Protein AF-A0A534Q5F8-F1 (afdb_monomer_lite)

Secondary structure (DSSP, 8-state):
-EEE-TTGGGS-HHHHHHHHIIIIITT--SEEEEE--S-SSS-SSSS--PSPHHHHHHTTTHHHHHHHHHHHHHH-TTSEE---S--S-----

Radius of gyration: 14.17 Å; chains: 1; bounding box: 31×31×37 Å

Structure (mmCIF, N/CA/C/O backbone):
data_AF-A0A534Q5F8-F1
#
_entry.id   AF-A0A534Q5F8-F1
#
loop_
_atom_site.group_PDB
_atom_site.id
_atom_site.type_symbol
_atom_site.label_atom_id
_atom_site.label_alt_id
_atom_site.label_comp_id
_atom_site.label_asym_id
_atom_site.label_entity_id
_atom_site.label_seq_id
_atom_site.pdbx_PDB_ins_code
_atom_site.Cartn_x
_atom_site.Cartn_y
_atom_site.Cartn_z
_atom_site.occupancy
_atom_site.B_iso_or_equiv
_atom_site.auth_seq_id
_atom_site.auth_comp_id
_atom_site.auth_asym_id
_atom_site.auth_atom_id
_atom_site.pdbx_PDB_model_num
ATOM 1 N N . MET A 1 1 ? -13.008 -5.744 -3.609 1.00 93.69 1 MET A N 1
ATOM 2 C CA . MET A 1 1 ? -12.390 -4.464 -3.999 1.00 93.69 1 MET A CA 1
ATOM 3 C C . MET A 1 1 ? -11.035 -4.743 -4.623 1.00 93.69 1 MET A C 1
ATOM 5 O O . MET A 1 1 ? -10.307 -5.567 -4.079 1.00 93.69 1 MET A O 1
ATOM 9 N N . PHE A 1 2 ? -10.710 -4.084 -5.736 1.00 93.88 2 PHE A N 1
ATOM 10 C CA . PHE A 1 2 ? -9.348 -4.053 -6.273 1.00 93.88 2 PHE A CA 1
ATOM 11 C C . PHE A 1 2 ? -8.620 -2.853 -5.661 1.00 93.88 2 PHE A C 1
ATOM 13 O O . PHE A 1 2 ? -9.107 -1.733 -5.781 1.00 93.88 2 PHE A O 1
ATOM 20 N N . LEU A 1 3 ? -7.517 -3.089 -4.950 1.00 93.88 3 LEU A N 1
ATOM 21 C CA . LEU A 1 3 ? -6.773 -2.046 -4.236 1.00 93.88 3 LEU A CA 1
ATOM 22 C C . LEU A 1 3 ? -5.472 -1.752 -4.984 1.00 93.88 3 LEU A C 1
ATOM 24 O O . LEU A 1 3 ? -4.607 -2.621 -5.056 1.00 93.88 3 LEU A O 1
ATOM 28 N N . GLY A 1 4 ? -5.332 -0.554 -5.549 1.00 91.75 4 GLY A N 1
ATOM 29 C CA . GLY A 1 4 ? -4.112 -0.152 -6.253 1.00 91.75 4 GLY A CA 1
ATOM 30 C C . GLY A 1 4 ? -2.961 0.118 -5.286 1.00 91.75 4 GLY A C 1
ATOM 31 O O . GLY A 1 4 ? -3.033 1.056 -4.503 1.00 91.75 4 GLY A O 1
ATOM 32 N N . ILE A 1 5 ? -1.891 -0.673 -5.345 1.00 88.94 5 ILE A N 1
ATOM 33 C CA . ILE A 1 5 ? -0.767 -0.599 -4.390 1.00 88.94 5 ILE A CA 1
ATOM 34 C C . ILE A 1 5 ? 0.549 -0.110 -5.015 1.00 88.94 5 ILE A C 1
ATOM 36 O O . ILE A 1 5 ? 1.587 -0.110 -4.351 1.00 88.94 5 ILE A O 1
ATOM 40 N N . GLY A 1 6 ? 0.511 0.328 -6.275 1.00 85.12 6 GLY A N 1
ATOM 41 C CA . GLY A 1 6 ? 1.673 0.844 -6.997 1.00 85.12 6 GLY A CA 1
ATOM 42 C C . GLY A 1 6 ? 2.317 2.027 -6.272 1.00 85.12 6 GLY A C 1
ATOM 43 O O . GLY A 1 6 ? 1.650 3.007 -5.948 1.00 85.12 6 GLY A O 1
ATOM 44 N N . GLY A 1 7 ? 3.614 1.917 -5.973 1.00 81.69 7 GLY A N 1
ATOM 45 C CA . GLY A 1 7 ? 4.384 2.959 -5.282 1.00 81.69 7 GLY A CA 1
ATOM 46 C C . GLY A 1 7 ? 4.007 3.194 -3.812 1.00 81.69 7 GLY A C 1
ATOM 47 O O . GLY A 1 7 ? 4.594 4.067 -3.173 1.00 81.69 7 GLY A O 1
ATOM 48 N N . LEU A 1 8 ? 3.072 2.426 -3.236 1.00 87.44 8 LEU A N 1
ATOM 49 C CA . LEU A 1 8 ? 2.549 2.673 -1.887 1.00 87.44 8 LEU A CA 1
ATOM 50 C C . LEU A 1 8 ? 3.648 2.642 -0.811 1.00 87.44 8 LEU A C 1
ATOM 52 O O . LEU A 1 8 ? 3.615 3.423 0.135 1.00 87.44 8 LEU A O 1
ATOM 56 N N . GLY A 1 9 ? 4.649 1.775 -0.949 1.00 85.00 9 GLY A N 1
ATOM 57 C CA . GLY A 1 9 ? 5.737 1.661 0.025 1.00 85.00 9 GLY A CA 1
ATOM 58 C C . GLY A 1 9 ? 6.831 2.719 -0.111 1.00 85.00 9 GLY A C 1
ATOM 59 O O . GLY A 1 9 ? 7.682 2.816 0.772 1.00 85.00 9 GLY A O 1
ATOM 60 N N . SER A 1 10 ? 6.806 3.526 -1.175 1.00 84.31 10 SER A N 1
ATOM 61 C CA . SER A 1 10 ? 7.619 4.746 -1.290 1.00 84.31 10 SER A CA 1
ATOM 62 C C . SER A 1 10 ? 7.060 5.894 -0.453 1.00 84.31 10 SER A C 1
ATOM 64 O O . SER A 1 10 ? 7.755 6.881 -0.224 1.00 84.31 10 SER A O 1
ATOM 66 N N . GLN A 1 11 ? 5.804 5.784 -0.020 1.00 89.75 11 GLN A N 1
ATOM 67 C CA . GLN A 1 11 ? 5.101 6.838 0.693 1.00 89.75 11 GLN A CA 1
ATOM 68 C C . GLN A 1 11 ? 5.401 6.815 2.197 1.00 89.75 11 GLN A C 1
ATOM 70 O O . GLN A 1 11 ? 5.784 5.793 2.784 1.00 89.75 11 GLN A O 1
ATOM 75 N N . THR A 1 12 ? 5.178 7.959 2.844 1.00 93.69 12 THR A N 1
ATOM 76 C CA . THR A 1 12 ? 5.294 8.091 4.302 1.00 93.69 12 THR A CA 1
ATOM 77 C C . THR A 1 12 ? 4.314 7.159 5.022 1.00 93.69 12 THR A C 1
ATOM 79 O O . THR A 1 12 ? 3.302 6.738 4.454 1.00 93.69 12 THR A O 1
ATOM 82 N N . ASP A 1 13 ? 4.592 6.827 6.285 1.00 94.44 13 ASP A N 1
ATOM 83 C CA . ASP A 1 13 ? 3.661 6.030 7.101 1.00 94.44 13 ASP A CA 1
ATOM 84 C C . ASP A 1 13 ? 2.295 6.723 7.213 1.00 94.44 13 ASP A C 1
ATOM 86 O O . ASP A 1 13 ? 1.258 6.094 7.017 1.00 94.44 13 ASP A O 1
ATOM 90 N N . ALA A 1 14 ? 2.295 8.046 7.417 1.00 97.50 14 ALA A N 1
ATOM 91 C CA . ALA A 1 14 ? 1.077 8.849 7.489 1.00 97.50 14 ALA A CA 1
ATOM 92 C C . ALA A 1 14 ? 0.232 8.754 6.208 1.00 97.50 14 ALA A C 1
ATOM 94 O O . ALA A 1 14 ? -0.990 8.629 6.287 1.00 97.50 14 ALA A O 1
ATOM 95 N N . TYR A 1 15 ? 0.872 8.768 5.033 1.00 96.69 15 TYR A N 1
ATOM 96 C CA . TYR A 1 15 ? 0.168 8.588 3.766 1.00 96.69 15 TYR A CA 1
ATOM 97 C C . TYR A 1 15 ? -0.441 7.188 3.660 1.00 96.69 15 TYR A C 1
ATOM 99 O O . TYR A 1 15 ? -1.607 7.058 3.302 1.00 96.69 15 TYR A O 1
ATOM 107 N N . ARG A 1 16 ? 0.319 6.135 3.991 1.00 96.06 16 ARG A N 1
ATOM 108 C CA . ARG A 1 16 ? -0.166 4.744 3.925 1.00 96.06 16 ARG A CA 1
ATOM 109 C C . ARG A 1 16 ? -1.370 4.514 4.839 1.00 96.06 16 ARG A C 1
ATOM 111 O O . ARG A 1 16 ? -2.351 3.900 4.421 1.00 96.06 16 ARG A O 1
ATOM 118 N N . GLU A 1 17 ? -1.325 5.056 6.049 1.00 98.00 17 GLU A N 1
ATOM 119 C CA . GLU A 1 17 ? -2.438 5.007 6.999 1.00 98.00 17 GLU A CA 1
ATOM 120 C C . GLU A 1 17 ? -3.664 5.785 6.506 1.00 98.00 17 GLU A C 1
ATOM 122 O O . GLU A 1 17 ? -4.786 5.279 6.566 1.00 98.00 17 GLU A O 1
ATOM 127 N N . ALA A 1 18 ? -3.467 6.992 5.965 1.00 98.50 18 ALA A N 1
ATOM 128 C CA . ALA A 1 18 ? -4.553 7.772 5.377 1.00 98.50 18 ALA A CA 1
ATOM 129 C C . ALA A 1 18 ? -5.193 7.058 4.181 1.00 98.50 18 ALA A C 1
ATOM 131 O O . ALA A 1 18 ? -6.416 6.932 4.125 1.00 98.50 18 ALA A O 1
ATOM 132 N N . TYR A 1 19 ? -4.364 6.517 3.289 1.00 97.69 19 TYR A N 1
ATOM 133 C CA . TYR A 1 19 ? -4.792 5.726 2.144 1.00 97.69 19 TYR A CA 1
ATOM 134 C C . TYR A 1 19 ? -5.652 4.535 2.577 1.00 97.69 19 TYR A C 1
ATOM 136 O O . TYR A 1 19 ? -6.748 4.347 2.052 1.00 97.69 19 TYR A O 1
ATOM 144 N N . TRP A 1 20 ? -5.206 3.757 3.569 1.00 97.56 20 TRP A N 1
ATOM 145 C CA . TRP A 1 20 ? -5.985 2.635 4.102 1.00 97.56 20 TRP A CA 1
ATOM 146 C C . TRP A 1 20 ? -7.322 3.086 4.689 1.00 97.56 20 TRP A C 1
ATOM 148 O O . TRP A 1 20 ? -8.364 2.531 4.339 1.00 97.56 20 TRP A O 1
ATOM 158 N N . ARG A 1 21 ? -7.309 4.125 5.530 1.00 98.06 21 ARG A N 1
ATOM 159 C CA . ARG A 1 21 ? -8.525 4.664 6.147 1.00 98.06 21 ARG A CA 1
ATOM 160 C C . ARG A 1 21 ? -9.544 5.088 5.093 1.00 98.06 21 ARG A C 1
ATOM 162 O O . ARG A 1 21 ? -10.729 4.795 5.212 1.00 98.06 21 ARG A O 1
ATOM 169 N N . GLU A 1 22 ? -9.095 5.789 4.061 1.00 98.00 22 GLU A N 1
ATOM 170 C CA . GLU A 1 22 ? -9.974 6.382 3.050 1.00 98.00 22 GLU A CA 1
ATOM 171 C C . GLU A 1 22 ? -10.446 5.382 1.993 1.00 98.00 22 GLU A C 1
ATOM 173 O O . GLU A 1 22 ? -11.515 5.573 1.418 1.00 98.00 22 GLU A O 1
ATOM 178 N N . THR A 1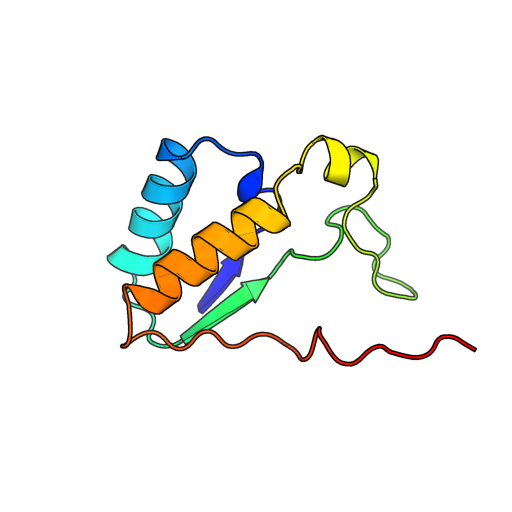 23 ? -9.708 4.291 1.777 1.00 96.94 23 THR A N 1
ATOM 179 C CA . THR A 1 23 ? -10.065 3.271 0.780 1.00 96.94 23 THR A CA 1
ATOM 180 C C . THR A 1 23 ? -10.710 2.035 1.388 1.00 96.94 23 THR A C 1
ATOM 182 O O . THR A 1 23 ? -11.733 1.582 0.886 1.00 96.94 23 THR A O 1
ATOM 185 N N . VAL A 1 24 ? -10.153 1.484 2.465 1.00 96.94 24 VAL A N 1
ATOM 186 C CA . VAL A 1 24 ? -10.609 0.229 3.071 1.00 96.94 24 VAL A CA 1
ATOM 187 C C . VAL A 1 24 ? -11.572 0.503 4.214 1.00 96.94 24 VAL A C 1
ATOM 189 O O . VAL A 1 24 ? -12.710 0.042 4.150 1.00 96.94 24 VAL A O 1
ATOM 192 N N . ASP A 1 25 ? -11.173 1.289 5.217 1.00 96.81 25 ASP A N 1
ATOM 193 C CA . ASP A 1 25 ? -12.017 1.471 6.408 1.00 96.81 25 ASP A CA 1
ATOM 194 C C . ASP A 1 25 ? -13.331 2.175 6.056 1.00 96.81 25 ASP A C 1
ATOM 196 O O . ASP A 1 25 ? -14.385 1.820 6.568 1.00 96.81 25 ASP A O 1
ATOM 200 N N . ARG A 1 26 ? -13.314 3.140 5.128 1.00 97.12 26 ARG A N 1
ATOM 201 C CA . ARG A 1 26 ? -14.538 3.831 4.687 1.00 97.12 26 ARG A CA 1
ATOM 202 C C . ARG A 1 26 ? -15.473 2.958 3.852 1.00 97.12 26 ARG A C 1
ATOM 204 O O . ARG A 1 26 ? -16.686 3.153 3.921 1.00 97.12 26 ARG A O 1
ATOM 211 N N . THR A 1 27 ? -14.948 2.017 3.067 1.00 96.75 27 THR A N 1
ATOM 212 C CA . THR A 1 27 ? -15.761 1.217 2.129 1.00 96.75 27 THR A CA 1
ATOM 213 C C . THR A 1 27 ? -16.102 -0.178 2.648 1.00 96.75 27 THR A C 1
ATOM 215 O O . THR A 1 27 ? -16.951 -0.851 2.066 1.00 96.75 27 THR A O 1
ATOM 218 N N . HIS A 1 28 ? -15.493 -0.597 3.761 1.00 96.19 28 HIS A N 1
ATOM 219 C CA . HIS A 1 28 ? -15.738 -1.866 4.449 1.00 96.19 28 HIS A CA 1
ATOM 220 C C . HIS A 1 28 ? -15.737 -3.097 3.513 1.00 96.19 28 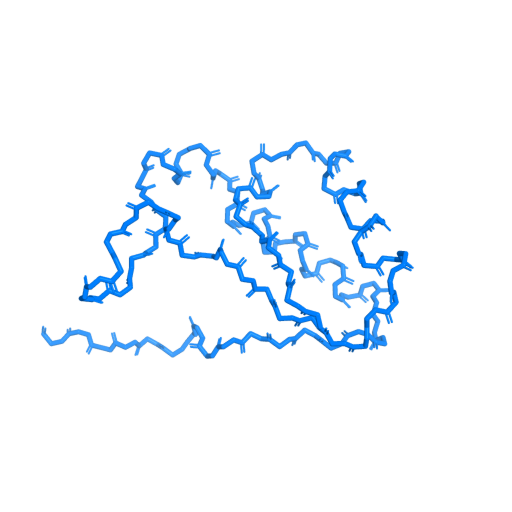HIS A C 1
ATOM 222 O O . HIS A 1 28 ? -16.679 -3.903 3.523 1.00 96.19 28 HIS A O 1
ATOM 228 N N . PRO A 1 29 ? -14.707 -3.283 2.665 1.00 96.75 29 PRO A N 1
ATOM 229 C CA . PRO A 1 29 ? -14.676 -4.401 1.742 1.00 96.75 29 PRO A CA 1
ATOM 230 C C . PRO A 1 29 ? -14.434 -5.707 2.506 1.00 96.75 29 PRO A C 1
ATOM 232 O O . PRO A 1 29 ? -13.496 -5.825 3.284 1.00 96.75 29 PRO A O 1
ATOM 235 N N . ARG A 1 30 ? -15.215 -6.750 2.210 1.00 95.56 30 ARG A N 1
ATOM 236 C CA . ARG A 1 30 ? -14.971 -8.101 2.764 1.00 95.56 30 ARG A CA 1
ATOM 237 C C . ARG A 1 30 ? -13.817 -8.835 2.073 1.00 95.56 30 ARG A C 1
ATOM 239 O O . ARG A 1 30 ? -13.293 -9.814 2.593 1.00 95.56 30 ARG A O 1
ATOM 246 N N . ARG A 1 31 ? -13.448 -8.389 0.867 1.00 95.56 31 ARG A N 1
ATOM 247 C CA . ARG A 1 31 ? -12.385 -8.976 0.041 1.00 95.56 31 ARG A CA 1
ATOM 248 C C . ARG A 1 31 ? -11.560 -7.889 -0.633 1.00 95.56 31 ARG A C 1
ATOM 250 O O . ARG A 1 31 ? -12.127 -7.012 -1.297 1.00 95.56 31 ARG A O 1
ATOM 257 N N . ILE A 1 32 ? -10.241 -8.010 -0.535 1.00 95.25 32 ILE A N 1
ATOM 258 C CA . ILE A 1 32 ? -9.259 -7.137 -1.178 1.00 95.25 32 ILE A CA 1
ATOM 259 C C . ILE A 1 32 ? -8.407 -7.960 -2.144 1.00 95.25 32 ILE A C 1
ATOM 261 O O . ILE A 1 32 ? -7.869 -9.000 -1.773 1.00 95.25 32 ILE A O 1
ATOM 265 N N . ILE A 1 33 ? -8.282 -7.472 -3.377 1.00 92.88 33 ILE A N 1
ATOM 266 C CA . ILE A 1 33 ? -7.359 -7.981 -4.393 1.00 92.88 33 ILE A CA 1
ATOM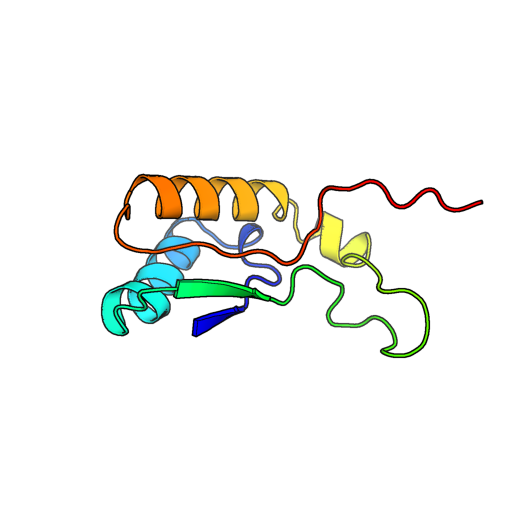 267 C C . ILE A 1 33 ? -6.367 -6.855 -4.704 1.00 92.88 33 ILE A C 1
ATOM 269 O O . ILE A 1 33 ? -6.757 -5.888 -5.363 1.00 92.88 33 ILE A O 1
ATOM 273 N N . PRO A 1 34 ? -5.121 -6.910 -4.203 1.00 90.06 34 PRO A N 1
ATOM 274 C CA . PRO A 1 34 ? -4.120 -5.894 -4.514 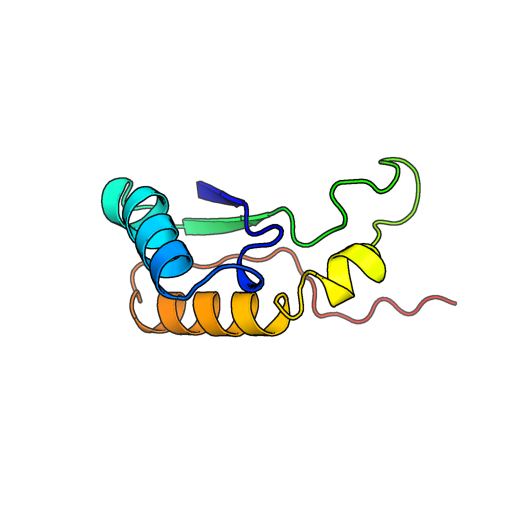1.00 90.06 34 PRO A CA 1
ATOM 275 C C . PRO A 1 34 ? -3.725 -5.933 -6.000 1.00 90.06 34 PRO A C 1
ATOM 277 O O . PRO A 1 34 ? -3.449 -7.006 -6.538 1.00 90.06 34 PRO A O 1
ATOM 280 N N . VAL A 1 35 ? -3.676 -4.771 -6.654 1.00 84.88 35 VAL A N 1
ATOM 281 C CA . VAL A 1 35 ? -3.324 -4.592 -8.079 1.00 84.88 35 VAL A CA 1
ATOM 282 C C . VAL A 1 35 ? -2.251 -3.511 -8.246 1.00 84.88 35 VAL A C 1
ATOM 284 O O . VAL A 1 35 ? -1.989 -2.763 -7.306 1.00 84.88 35 VAL A O 1
ATOM 287 N N . HIS A 1 36 ? -1.631 -3.415 -9.426 1.00 83.56 36 HIS A N 1
ATOM 288 C CA . HIS A 1 36 ? -0.481 -2.532 -9.697 1.00 83.56 36 HIS A CA 1
ATOM 289 C C . HIS A 1 36 ? 0.746 -2.866 -8.860 1.00 83.56 36 HIS A C 1
ATOM 291 O O . HIS A 1 36 ? 1.386 -2.020 -8.239 1.00 83.56 36 HIS A O 1
ATOM 297 N N . TRP A 1 37 ? 1.041 -4.154 -8.822 1.00 74.00 37 TRP A N 1
ATOM 298 C CA . TRP A 1 37 ? 2.248 -4.691 -8.212 1.00 74.00 37 TRP A CA 1
ATOM 299 C C . TRP A 1 37 ? 3.332 -5.015 -9.253 1.00 74.00 37 TRP A C 1
ATOM 301 O O . TRP A 1 37 ? 4.453 -5.403 -8.903 1.00 74.00 37 TRP A O 1
ATOM 311 N N . ASP A 1 38 ? 2.929 -4.924 -10.514 1.00 72.94 38 ASP A N 1
ATOM 312 C CA . ASP A 1 38 ? 3.626 -4.958 -11.792 1.00 72.94 38 ASP A CA 1
ATOM 313 C C . ASP A 1 38 ? 4.083 -3.546 -12.211 1.00 72.94 38 ASP A C 1
ATOM 315 O O . ASP A 1 38 ? 3.826 -2.559 -11.516 1.00 72.94 38 ASP A O 1
ATOM 319 N N . SER A 1 39 ? 4.812 -3.445 -13.324 1.00 73.94 39 SER A N 1
ATOM 320 C CA . SER A 1 39 ? 5.199 -2.146 -13.878 1.00 73.94 39 SER A CA 1
ATOM 321 C C . SER A 1 39 ? 4.003 -1.432 -14.501 1.00 73.94 39 SER A C 1
ATOM 323 O O . SER A 1 39 ? 3.339 -1.963 -15.384 1.00 73.94 39 SER A O 1
ATOM 325 N N . LEU A 1 40 ? 3.804 -0.179 -14.095 1.00 74.69 40 LEU A N 1
ATOM 326 C CA . LEU A 1 40 ? 2.780 0.715 -14.644 1.00 74.69 40 LEU A CA 1
ATOM 327 C C . LEU A 1 40 ? 3.134 1.267 -16.033 1.00 74.69 40 LEU A C 1
ATOM 329 O O . LEU A 1 40 ? 2.281 1.850 -16.695 1.00 74.69 40 LEU A O 1
ATOM 333 N N . THR A 1 41 ? 4.396 1.141 -16.442 1.00 76.56 41 THR A N 1
ATOM 334 C CA . THR A 1 41 ? 4.954 1.793 -17.636 1.00 76.56 41 THR A CA 1
ATOM 335 C C . THR A 1 41 ? 5.516 0.802 -18.652 1.00 76.56 41 THR A C 1
ATOM 337 O O . THR A 1 41 ? 5.875 1.192 -19.764 1.00 76.56 41 THR A O 1
ATOM 340 N N . ALA A 1 42 ? 5.597 -0.483 -18.298 1.00 77.12 42 ALA A N 1
ATOM 341 C CA . ALA A 1 42 ? 6.002 -1.521 -19.230 1.00 77.12 42 ALA A CA 1
ATOM 342 C C . ALA A 1 42 ? 4.937 -1.735 -20.324 1.00 77.12 42 ALA A C 1
ATOM 344 O O . ALA A 1 42 ? 3.747 -1.531 -20.078 1.00 77.12 42 ALA A O 1
ATOM 345 N N . PRO A 1 43 ? 5.346 -2.186 -21.525 1.00 80.94 43 PRO A N 1
ATOM 346 C CA . PRO A 1 43 ? 4.408 -2.586 -22.566 1.00 80.94 43 PRO A CA 1
ATOM 347 C C . PRO A 1 43 ? 3.407 -3.631 -22.064 1.00 80.94 43 PRO A C 1
ATOM 349 O O . PRO A 1 43 ? 3.765 -4.530 -21.303 1.00 80.94 43 PRO A O 1
ATOM 352 N N . THR A 1 44 ? 2.166 -3.538 -22.541 1.00 77.00 44 THR A N 1
ATOM 353 C CA . THR A 1 44 ? 1.098 -4.506 -22.239 1.00 77.00 44 THR A CA 1
ATOM 354 C C . THR A 1 44 ? 1.207 -5.795 -23.057 1.00 77.00 44 THR A C 1
ATOM 356 O O . THR A 1 44 ? 0.479 -6.749 -22.802 1.00 77.00 44 THR A O 1
ATOM 359 N N . GLU A 1 45 ? 2.095 -5.822 -24.050 1.00 84.31 45 GLU A N 1
ATOM 360 C CA . GLU A 1 45 ? 2.367 -6.974 -24.907 1.00 84.31 45 GLU A CA 1
ATOM 361 C C . GLU A 1 45 ? 3.621 -7.724 -24.431 1.00 84.31 45 GLU A C 1
ATOM 363 O O . GLU A 1 45 ? 4.656 -7.120 -24.137 1.00 84.31 45 GLU A O 1
ATOM 368 N N . GLY A 1 46 ? 3.541 -9.058 -24.399 1.00 75.44 46 GLY A N 1
ATOM 369 C CA . GLY A 1 46 ? 4.634 -9.930 -23.964 1.00 75.44 46 GLY A CA 1
ATOM 370 C C . GLY A 1 46 ? 4.610 -10.254 -22.462 1.00 75.44 46 GLY A C 1
ATOM 371 O O . GLY A 1 46 ? 3.574 -10.121 -21.810 1.00 75.44 46 GLY A O 1
ATOM 372 N N . PRO A 1 47 ? 5.726 -10.749 -21.894 1.00 78.00 47 PRO A N 1
ATOM 373 C CA . PRO A 1 47 ? 5.779 -11.144 -20.489 1.00 78.00 47 PRO A CA 1
ATOM 374 C C . PRO A 1 47 ? 5.538 -9.964 -19.544 1.00 78.00 47 PRO A C 1
ATOM 376 O O . PRO A 1 47 ? 6.160 -8.909 -19.698 1.00 78.00 47 PRO A O 1
ATOM 379 N N . PHE A 1 48 ? 4.710 -10.171 -18.515 1.00 69.06 48 PHE A N 1
ATOM 380 C CA . PHE A 1 48 ? 4.524 -9.186 -17.451 1.00 69.06 48 PHE A CA 1
ATOM 381 C C . PHE A 1 48 ? 5.855 -8.856 -16.782 1.00 69.06 48 PHE A C 1
ATOM 383 O O . PHE A 1 48 ? 6.609 -9.741 -16.367 1.00 69.06 48 PHE A O 1
ATOM 390 N N . ARG A 1 49 ? 6.131 -7.560 -16.648 1.00 70.38 49 ARG A N 1
ATOM 391 C CA . ARG A 1 49 ? 7.337 -7.063 -15.992 1.00 70.38 49 ARG A CA 1
ATOM 392 C C . ARG A 1 49 ? 6.988 -6.547 -14.606 1.00 70.38 49 ARG A C 1
ATOM 394 O O . ARG A 1 49 ? 5.986 -5.862 -14.416 1.00 70.38 49 ARG A O 1
ATOM 401 N N . GLY A 1 50 ? 7.841 -6.861 -13.634 1.00 66.88 50 GLY A N 1
ATOM 402 C CA . GLY A 1 50 ? 7.839 -6.136 -12.366 1.00 66.88 50 GLY A CA 1
ATOM 403 C C . GLY A 1 50 ? 8.201 -4.660 -12.583 1.00 66.88 50 GLY A C 1
ATOM 404 O O . GLY A 1 50 ? 8.724 -4.326 -13.651 1.00 66.88 50 GLY A O 1
ATOM 405 N N . PRO A 1 51 ? 7.944 -3.787 -11.594 1.00 65.06 51 PRO A N 1
ATOM 406 C CA . PRO A 1 51 ? 8.295 -2.368 -11.676 1.00 65.06 51 PRO A CA 1
ATOM 407 C C . PRO A 1 51 ? 9.753 -2.178 -12.119 1.00 65.06 51 PRO A C 1
ATOM 409 O O . PRO A 1 51 ? 10.643 -2.927 -11.697 1.00 65.06 51 PRO A O 1
ATOM 412 N N . LEU A 1 52 ? 9.997 -1.208 -13.008 1.00 60.94 52 LEU A N 1
ATOM 413 C CA . LEU A 1 52 ? 11.330 -0.945 -13.573 1.00 60.94 52 LEU A CA 1
ATOM 414 C C . LEU A 1 52 ? 12.345 -0.718 -12.448 1.00 60.94 52 LEU A C 1
ATOM 416 O O . LEU A 1 52 ? 11.996 -0.142 -11.436 1.00 60.94 52 LEU A O 1
ATOM 420 N N . ARG A 1 53 ? 13.630 -1.071 -12.599 1.00 51.75 53 ARG A N 1
ATOM 421 C CA . ARG A 1 53 ? 14.634 -0.859 -11.525 1.00 51.75 53 ARG A CA 1
ATOM 422 C C . ARG A 1 53 ? 14.723 0.593 -11.026 1.00 51.75 53 ARG A C 1
ATOM 424 O O . ARG A 1 53 ? 14.977 0.789 -9.847 1.00 51.75 53 ARG A O 1
ATOM 431 N N . ALA A 1 54 ? 14.477 1.595 -11.873 1.00 52.12 54 ALA A N 1
ATOM 432 C CA . ALA A 1 54 ? 14.373 2.995 -11.444 1.00 52.12 54 ALA A CA 1
ATOM 433 C C . ALA A 1 54 ? 13.103 3.257 -10.605 1.00 52.12 54 ALA A C 1
ATOM 435 O O . ALA A 1 54 ? 13.177 3.928 -9.578 1.00 52.12 54 ALA A O 1
ATOM 436 N N . GLU A 1 55 ? 11.972 2.646 -10.973 1.00 51.62 55 GLU A N 1
ATOM 437 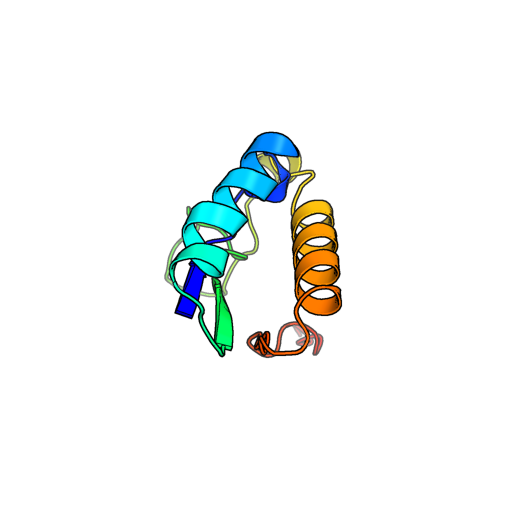C CA . GLU A 1 55 ? 10.751 2.596 -10.155 1.00 51.62 55 GLU A CA 1
ATOM 438 C C . GLU A 1 55 ? 10.977 1.786 -8.871 1.00 51.62 55 GLU A C 1
ATOM 440 O O . GLU A 1 55 ? 10.460 2.173 -7.841 1.00 51.62 55 GLU A O 1
ATOM 445 N N . GLY A 1 56 ? 11.812 0.741 -8.904 1.00 50.06 56 GLY A N 1
ATOM 446 C CA . GLY A 1 56 ? 12.240 -0.124 -7.801 1.00 50.06 56 GLY A CA 1
ATOM 447 C C . GLY A 1 56 ? 13.170 0.557 -6.795 1.00 50.06 56 GLY A C 1
ATOM 448 O O . GLY A 1 56 ? 13.077 0.313 -5.596 1.00 50.06 56 GLY A O 1
ATOM 449 N N . ILE A 1 57 ? 14.046 1.447 -7.268 1.00 45.03 57 ILE A N 1
ATOM 450 C CA . ILE A 1 57 ? 14.898 2.302 -6.428 1.00 45.03 57 ILE A CA 1
ATOM 451 C C . ILE A 1 57 ? 14.058 3.421 -5.797 1.00 45.03 57 ILE A C 1
ATOM 453 O O . ILE A 1 57 ? 14.228 3.712 -4.612 1.00 45.03 57 ILE A O 1
ATOM 457 N N . LEU A 1 58 ? 13.105 3.994 -6.542 1.00 47.88 58 LEU A N 1
ATOM 458 C CA . LEU A 1 58 ? 12.071 4.873 -5.981 1.00 47.88 58 LEU A CA 1
ATOM 459 C C . LEU A 1 58 ? 11.119 4.099 -5.047 1.00 47.88 58 LEU A C 1
ATOM 461 O O . LEU A 1 58 ? 10.628 4.657 -4.068 1.00 47.88 58 LEU A O 1
ATOM 465 N N . SER A 1 59 ? 10.912 2.802 -5.291 1.00 45.97 59 SER A N 1
ATOM 466 C CA . SER A 1 59 ? 10.078 1.870 -4.530 1.00 45.97 59 SER A CA 1
ATOM 467 C C . SER A 1 59 ? 10.887 0.909 -3.673 1.00 45.97 59 SER A C 1
ATOM 469 O O . SER A 1 59 ? 10.654 -0.299 -3.719 1.00 45.97 59 SER A O 1
ATOM 471 N N . ARG A 1 60 ? 11.760 1.435 -2.800 1.00 49.84 60 ARG A N 1
ATOM 472 C CA . ARG A 1 60 ? 12.257 0.766 -1.568 1.00 49.84 60 ARG A CA 1
ATOM 473 C C . ARG A 1 60 ? 11.107 0.298 -0.643 1.00 49.84 60 ARG A C 1
ATOM 475 O O . ARG A 1 60 ? 11.043 0.620 0.537 1.00 49.84 60 ARG A O 1
ATOM 482 N N . GLY A 1 61 ? 10.132 -0.386 -1.201 1.00 55.03 61 GLY A N 1
ATOM 483 C CA . GLY A 1 61 ? 8.730 -0.033 -1.094 1.00 55.03 61 GLY A CA 1
ATOM 484 C C . GLY A 1 61 ? 7.854 -1.213 -1.470 1.00 55.03 61 GLY A C 1
ATOM 485 O O . GLY A 1 61 ? 6.829 -1.378 -0.843 1.00 55.03 61 GLY A O 1
ATOM 486 N N . SER A 1 62 ? 8.275 -2.116 -2.358 1.00 62.12 62 SER A N 1
ATOM 487 C CA . SER A 1 62 ? 7.568 -3.397 -2.524 1.00 62.12 62 SER A CA 1
ATOM 488 C C . SER A 1 62 ? 7.568 -4.209 -1.221 1.00 62.12 62 SER A C 1
ATOM 490 O O . SER A 1 62 ? 6.515 -4.690 -0.807 1.00 62.12 62 SER A O 1
ATOM 492 N N . ASP A 1 63 ? 8.706 -4.262 -0.519 1.00 73.88 63 ASP A N 1
ATOM 493 C CA . ASP A 1 63 ? 8.817 -4.928 0.787 1.00 73.88 63 ASP A CA 1
ATOM 494 C C . ASP A 1 63 ? 8.003 -4.191 1.855 1.00 73.88 63 ASP A C 1
ATOM 496 O O . ASP A 1 63 ? 7.203 -4.805 2.552 1.00 73.88 63 ASP A O 1
ATOM 500 N N . ARG A 1 64 ? 8.094 -2.855 1.909 1.00 82.44 64 ARG A N 1
ATOM 501 C CA . ARG A 1 64 ? 7.302 -2.039 2.848 1.00 82.44 64 ARG A CA 1
ATOM 502 C C . ARG A 1 64 ? 5.805 -2.070 2.557 1.00 82.44 64 ARG A C 1
ATOM 504 O O . ARG A 1 64 ? 5.001 -1.973 3.477 1.00 82.44 64 ARG A O 1
ATOM 511 N N . THR A 1 65 ? 5.412 -2.182 1.291 1.00 86.00 65 THR A N 1
ATOM 512 C CA . THR A 1 65 ? 4.025 -2.395 0.876 1.00 86.00 65 THR A CA 1
ATOM 513 C C . THR A 1 65 ? 3.572 -3.757 1.357 1.00 86.00 65 THR A C 1
ATOM 515 O O . THR A 1 65 ? 2.513 -3.844 1.963 1.00 86.00 65 THR A O 1
ATOM 518 N N . LEU A 1 66 ? 4.363 -4.810 1.149 1.00 85.25 66 LEU A N 1
ATOM 519 C CA . LEU A 1 66 ? 4.017 -6.143 1.626 1.00 85.25 66 LEU A CA 1
ATOM 520 C C . LEU A 1 66 ? 3.908 -6.189 3.157 1.00 85.25 66 LEU A C 1
ATOM 522 O O . LEU A 1 66 ? 2.927 -6.720 3.670 1.00 85.25 66 LEU A O 1
ATOM 526 N N . GLU A 1 67 ? 4.865 -5.610 3.880 1.00 90.25 67 GLU A N 1
ATOM 527 C CA . GLU A 1 67 ? 4.843 -5.489 5.344 1.00 90.25 67 GLU A CA 1
ATOM 528 C C . GLU A 1 67 ? 3.604 -4.734 5.828 1.00 90.25 67 GLU A C 1
ATOM 530 O O . GLU A 1 67 ? 2.888 -5.216 6.707 1.00 90.25 67 GLU A O 1
ATOM 535 N N . PHE A 1 68 ? 3.306 -3.589 5.210 1.00 92.88 68 PHE A N 1
ATOM 536 C CA . PHE A 1 68 ? 2.118 -2.800 5.514 1.00 92.88 68 PHE A CA 1
ATOM 537 C C . PHE A 1 68 ? 0.825 -3.582 5.252 1.00 92.88 68 PHE A C 1
ATOM 539 O O . PHE A 1 68 ? -0.057 -3.634 6.101 1.00 92.88 68 PHE A O 1
ATOM 546 N N . LEU A 1 69 ? 0.697 -4.242 4.100 1.00 91.94 69 LEU A N 1
ATOM 547 C CA . LEU A 1 69 ? -0.505 -5.016 3.781 1.00 91.94 69 LEU A CA 1
ATOM 548 C C . LEU A 1 69 ? -0.655 -6.233 4.700 1.00 91.94 69 LEU A C 1
ATOM 550 O O . LEU A 1 69 ? -1.772 -6.545 5.104 1.00 91.94 69 LEU A O 1
ATOM 554 N N . ARG A 1 70 ? 0.449 -6.887 5.084 1.00 91.75 70 ARG A N 1
ATOM 555 C CA . ARG A 1 70 ? 0.437 -7.982 6.067 1.00 91.75 70 ARG A CA 1
ATOM 556 C C . ARG A 1 70 ? -0.003 -7.500 7.444 1.00 91.75 70 ARG A C 1
ATOM 558 O O . ARG A 1 70 ? -0.823 -8.171 8.068 1.00 91.75 70 ARG A O 1
ATOM 565 N N . SER A 1 71 ? 0.489 -6.348 7.907 1.00 95.19 71 SER A N 1
ATOM 566 C CA . SER A 1 71 ? 0.061 -5.789 9.195 1.00 95.19 71 SER A CA 1
ATOM 567 C C . SER A 1 71 ? -1.427 -5.432 9.174 1.00 95.19 71 SER A C 1
ATOM 569 O O . SER A 1 71 ? -2.156 -5.770 10.108 1.00 95.19 71 SER A O 1
ATOM 571 N N . LYS A 1 72 ? -1.915 -4.854 8.070 1.00 96.12 72 LYS A N 1
ATOM 572 C CA . LYS A 1 72 ? -3.339 -4.559 7.883 1.00 96.12 72 LYS A CA 1
ATOM 573 C C . LYS A 1 72 ? -4.201 -5.812 7.808 1.00 96.12 72 LYS A C 1
ATOM 575 O O . LYS A 1 72 ? -5.247 -5.845 8.446 1.00 96.12 72 LYS A O 1
ATOM 580 N N . GLN A 1 73 ? -3.768 -6.848 7.097 1.00 94.00 73 GLN A N 1
ATOM 581 C CA . GLN A 1 73 ? -4.476 -8.126 7.055 1.00 94.00 73 GLN A CA 1
ATOM 582 C C . GLN A 1 73 ? -4.561 -8.766 8.449 1.00 94.00 73 GLN A C 1
ATOM 584 O O . GLN A 1 73 ? -5.635 -9.206 8.850 1.00 94.00 73 GLN A O 1
ATOM 589 N N . ALA A 1 74 ? -3.462 -8.772 9.210 1.00 94.44 74 ALA A N 1
ATOM 590 C CA . ALA A 1 74 ? -3.437 -9.315 10.568 1.00 94.44 74 ALA A CA 1
ATOM 591 C C . ALA A 1 74 ? -4.366 -8.547 11.527 1.00 94.44 74 ALA A C 1
ATOM 593 O O . ALA A 1 74 ? -5.039 -9.158 12.353 1.00 94.44 74 ALA A O 1
ATOM 594 N N . ALA A 1 75 ? -4.439 -7.220 11.391 1.00 96.12 75 ALA A N 1
ATOM 595 C CA . ALA A 1 75 ? -5.315 -6.373 12.200 1.00 96.12 75 ALA A CA 1
ATOM 596 C C . ALA A 1 75 ? -6.804 -6.453 11.801 1.00 96.12 75 ALA A C 1
ATOM 598 O O . ALA A 1 75 ? -7.660 -6.015 12.566 1.00 96.12 75 ALA A O 1
ATOM 599 N N . ASN A 1 76 ? -7.127 -7.000 10.623 1.00 95.06 76 ASN A N 1
ATOM 600 C CA . ASN A 1 76 ? -8.481 -7.014 10.066 1.00 95.06 76 ASN A CA 1
ATOM 601 C C . ASN A 1 76 ? -8.905 -8.437 9.656 1.00 95.06 76 ASN A C 1
ATOM 603 O O . ASN A 1 76 ? -9.051 -8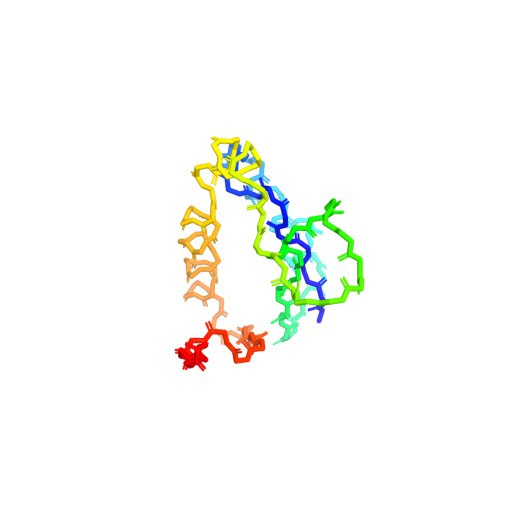.715 8.463 1.00 95.06 76 ASN A O 1
ATOM 607 N N . PRO A 1 77 ? -9.166 -9.347 10.616 1.00 90.25 77 PRO A N 1
ATOM 608 C CA . PRO A 1 77 ? -9.469 -10.753 10.324 1.00 90.25 77 PRO A CA 1
ATOM 609 C C . PRO A 1 77 ? -10.758 -10.958 9.507 1.00 90.25 77 PRO A C 1
ATOM 611 O O . PRO A 1 77 ? -10.932 -12.000 8.882 1.00 90.25 77 PRO A O 1
ATOM 614 N N . GLY A 1 78 ? -11.659 -9.968 9.478 1.00 91.94 78 GLY A N 1
ATOM 615 C CA . GLY A 1 78 ? -12.874 -9.987 8.654 1.00 91.94 78 GLY A CA 1
ATOM 616 C C . GLY A 1 78 ? -12.652 -9.658 7.171 1.00 91.94 78 GLY A C 1
ATOM 617 O O . GLY A 1 78 ? -13.595 -9.752 6.384 1.00 91.94 78 GLY A O 1
ATOM 618 N N . VAL A 1 79 ? -11.435 -9.264 6.780 1.00 94.00 79 VAL A N 1
ATOM 619 C CA . VAL A 1 79 ? -11.091 -8.884 5.407 1.00 94.00 79 VAL A CA 1
ATOM 620 C C . VAL A 1 79 ? -10.197 -9.947 4.783 1.00 94.00 79 VAL A C 1
ATOM 622 O O . VAL A 1 79 ? -9.065 -10.173 5.205 1.00 94.00 79 VAL A O 1
ATOM 625 N N . VAL A 1 80 ? -10.684 -10.579 3.718 1.00 94.31 80 VAL A N 1
ATOM 626 C CA . VAL A 1 80 ? -9.917 -11.595 2.992 1.00 94.31 80 VAL A CA 1
ATOM 627 C C . VAL A 1 80 ? -9.028 -10.930 1.948 1.00 94.31 80 VAL A C 1
ATOM 629 O O . VAL A 1 80 ? -9.522 -10.322 0.995 1.00 94.31 80 VAL A O 1
ATOM 632 N N . PHE A 1 81 ? -7.716 -11.089 2.096 1.00 91.81 81 PHE A N 1
ATOM 633 C CA . PHE A 1 81 ? -6.750 -10.736 1.062 1.00 91.81 81 PHE A CA 1
ATOM 634 C C . PHE A 1 81 ? -6.600 -11.903 0.097 1.00 91.81 81 PHE A C 1
ATOM 636 O O . PHE A 1 81 ? -6.237 -13.010 0.490 1.00 91.81 81 PHE A O 1
ATOM 643 N N . GLN A 1 82 ? -6.881 -11.644 -1.172 1.00 88.75 82 GLN A N 1
ATOM 644 C CA . GLN A 1 82 ? -6.710 -12.608 -2.242 1.00 88.75 82 GLN A CA 1
ATOM 645 C C . GLN A 1 82 ? -5.722 -12.037 -3.248 1.00 88.75 82 GLN A C 1
ATOM 647 O O . GLN A 1 82 ? -5.990 -11.038 -3.912 1.00 88.75 82 GLN A O 1
ATOM 652 N N . THR A 1 83 ? -4.573 -12.681 -3.366 1.00 75.44 83 THR A N 1
ATOM 653 C CA . THR A 1 83 ? -3.605 -12.395 -4.420 1.00 75.44 83 THR A CA 1
ATOM 654 C C . THR A 1 83 ? -3.800 -13.395 -5.550 1.00 75.44 83 THR A C 1
ATOM 656 O O . THR A 1 83 ? -4.165 -14.546 -5.312 1.00 75.44 83 THR A O 1
ATOM 659 N N . LEU A 1 84 ? -3.518 -12.984 -6.785 1.00 63.84 84 LEU A N 1
ATOM 660 C CA . LEU A 1 84 ? -3.249 -13.958 -7.842 1.00 63.84 84 LEU A CA 1
ATOM 661 C C . LEU A 1 84 ? -2.022 -14.801 -7.436 1.00 63.84 84 LEU A C 1
ATOM 663 O O . LEU A 1 84 ? -1.175 -14.286 -6.695 1.00 63.84 84 LEU A O 1
ATOM 667 N N . PRO A 1 85 ? -1.925 -16.079 -7.848 1.00 56.69 85 PRO A N 1
ATOM 668 C CA . PRO A 1 85 ? -0.766 -16.914 -7.549 1.00 56.69 85 PRO A CA 1
ATOM 669 C C . PRO A 1 85 ? 0.499 -16.215 -8.056 1.00 56.69 85 PRO A C 1
ATOM 671 O O . PRO A 1 85 ? 0.722 -16.078 -9.253 1.00 56.69 85 PRO A O 1
ATOM 674 N N . ARG A 1 86 ? 1.287 -15.694 -7.114 1.00 53.53 86 ARG A N 1
ATOM 675 C CA . ARG A 1 86 ? 2.501 -14.906 -7.370 1.00 53.53 86 ARG A CA 1
ATOM 676 C C . ARG A 1 86 ? 3.753 -15.551 -6.764 1.00 53.53 86 ARG A C 1
ATOM 678 O O . ARG A 1 86 ? 4.819 -14.949 -6.777 1.00 53.53 86 ARG A O 1
ATOM 685 N N . TYR A 1 87 ? 3.627 -16.748 -6.195 1.00 48.47 87 TYR A N 1
ATOM 686 C CA . TYR A 1 87 ? 4.702 -17.386 -5.430 1.00 48.47 87 TYR A CA 1
ATOM 687 C C . TYR A 1 87 ? 5.039 -18.805 -5.881 1.00 48.47 87 TYR A C 1
ATOM 689 O O . TYR A 1 87 ? 5.900 -19.421 -5.265 1.00 48.47 87 TYR A O 1
ATOM 697 N N . GLU A 1 88 ? 4.429 -19.309 -6.955 1.00 44.53 88 GLU A N 1
ATOM 698 C CA . GLU A 1 88 ? 5.023 -20.439 -7.666 1.00 44.53 88 GLU A CA 1
ATOM 699 C C . GLU A 1 88 ? 6.089 -19.888 -8.618 1.00 44.53 88 GLU A C 1
ATOM 701 O O . GLU A 1 88 ? 5.760 -19.083 -9.497 1.00 44.53 88 GLU A O 1
ATOM 706 N N . PRO A 1 89 ? 7.372 -20.247 -8.435 1.00 44.75 89 PRO A N 1
ATOM 707 C CA . PRO A 1 89 ? 8.404 -19.912 -9.398 1.00 44.75 89 PRO A CA 1
ATOM 708 C C . PRO A 1 89 ? 8.020 -20.512 -10.750 1.00 44.75 89 PRO A C 1
ATOM 710 O O . PRO A 1 89 ? 7.941 -21.730 -10.894 1.00 44.75 89 PRO A O 1
ATOM 713 N N . VAL A 1 90 ? 7.790 -19.667 -11.751 1.00 47.09 90 VAL A N 1
ATOM 714 C CA . VAL A 1 90 ? 7.688 -20.138 -13.132 1.00 47.09 90 VAL A CA 1
ATOM 715 C C . VAL A 1 90 ? 9.118 -20.331 -13.619 1.00 47.09 90 VAL A C 1
ATOM 717 O O . VAL A 1 90 ? 9.857 -19.358 -13.774 1.00 47.09 90 VAL A O 1
ATOM 720 N N . GLY A 1 91 ? 9.528 -21.587 -13.796 1.00 37.50 91 GLY A N 1
ATOM 721 C CA . GLY A 1 91 ? 10.806 -21.916 -14.416 1.00 37.50 91 GLY A CA 1
ATOM 722 C C . GLY A 1 91 ? 10.821 -21.374 -15.841 1.00 37.50 91 GLY A C 1
ATOM 723 O O . GLY A 1 91 ? 10.108 -21.882 -16.702 1.00 37.50 91 GLY A O 1
ATOM 724 N N . LEU A 1 92 ? 11.595 -20.318 -16.075 1.00 32.25 92 LEU A N 1
ATOM 725 C CA . LEU A 1 92 ? 11.922 -19.888 -17.426 1.00 32.25 92 LEU A CA 1
ATOM 726 C C . LEU A 1 92 ? 13.042 -20.808 -17.912 1.00 32.25 92 LEU A C 1
ATOM 728 O O . LEU A 1 92 ? 14.096 -20.882 -17.278 1.00 32.25 92 LEU A O 1
ATOM 732 N N . TYR A 1 93 ? 12.738 -21.568 -18.960 1.00 42.59 93 TYR A N 1
ATOM 733 C CA . TYR A 1 93 ? 13.687 -22.394 -19.701 1.00 42.59 93 TYR A CA 1
ATOM 734 C C . TYR A 1 93 ? 14.759 -21.542 -20.388 1.00 42.59 93 TYR A C 1
ATOM 736 O O . TYR A 1 93 ? 14.458 -20.379 -20.749 1.00 42.59 93 TYR A O 1
#

pLDDT: mean 79.66, std 18.38, range [32.25, 98.5]

Sequence (93 aa):
MFLGIGGLGSQTDAYREAYWRETVDRTHPRRIIPVHWDSLTAPTEGPFRGPLRAEGILSRGSDRTLEFLRSKQAANPGVVFQTLPRYEPVGLY

Foldseek 3Di:
DEAECQLVQLDDPVVNVVSCCVPPVVVVAQEYEYDNQFDPPDDPPDDTHGHDVVSVVSPCPSVSSVVSVVVVCVVCVSHHYDYDPPPDDDDDD